Protein AF-E6QW63-F1 (afdb_monomer)

Secondary structure (DSSP, 8-state):
-----HHHHHHHHHHHHHHHHHHH-GGGGGS-HHHHHHHHHHHHHTT--HHHHHHHHHHHH------------

Mean predicted aligned error: 9.44 Å

pLDDT: mean 76.06, std 14.44, range [39.81, 88.31]

Nearest PDB structures (foldseek):
  5lcy-assembly1_C  TM=3.306E-01  e=5.603E+00  Salmonella enterica subsp. enterica serovar Typhimurium
  5n5f-assembly1_G  TM=3.479E-01  e=7.084E+00  Haliangium ochraceum

Structure (mmCIF, N/CA/C/O backbone):
data_AF-E6QW63-F1
#
_entry.id   AF-E6QW63-F1
#
loop_
_atom_site.group_PDB
_atom_site.id
_atom_site.type_symbol
_atom_site.label_atom_id
_atom_site.label_alt_id
_atom_site.label_comp_id
_atom_site.label_asym_id
_atom_site.label_entity_id
_atom_site.label_seq_id
_atom_site.pdbx_PDB_ins_code
_atom_site.Cartn_x
_atom_site.Cartn_y
_atom_site.Cartn_z
_atom_site.occupancy
_atom_site.B_iso_or_equiv
_atom_site.auth_seq_id
_atom_site.auth_comp_id
_atom_site.auth_asym_id
_atom_site.auth_atom_id
_atom_site.pdbx_PDB_model_num
ATOM 1 N N . MET A 1 1 ? -16.394 -1.903 24.318 1.00 47.81 1 MET A N 1
ATOM 2 C CA . MET A 1 1 ? -15.971 -2.113 22.912 1.00 47.81 1 MET A CA 1
ATOM 3 C C . MET A 1 1 ? -14.741 -1.256 22.626 1.00 47.81 1 MET A C 1
ATOM 5 O O . MET A 1 1 ? -14.849 -0.037 22.680 1.00 47.81 1 MET A O 1
ATOM 9 N N . ARG A 1 2 ? -13.558 -1.849 22.399 1.00 54.03 2 ARG A N 1
ATOM 10 C CA . ARG A 1 2 ? -12.350 -1.075 22.049 1.00 54.03 2 ARG A CA 1
ATOM 11 C C . ARG A 1 2 ? -12.533 -0.497 20.642 1.00 54.03 2 ARG A C 1
ATOM 13 O O . ARG A 1 2 ? -12.622 -1.252 19.679 1.00 54.03 2 ARG A O 1
ATOM 20 N N . LYS A 1 3 ? -12.628 0.832 20.520 1.00 62.91 3 LYS A N 1
ATOM 21 C CA . LYS A 1 3 ? -12.635 1.508 19.216 1.00 62.91 3 LYS A CA 1
ATOM 22 C C . LYS A 1 3 ? -11.266 1.282 18.580 1.00 62.91 3 LYS A C 1
ATOM 24 O O . LYS A 1 3 ? -10.272 1.816 19.058 1.00 62.91 3 LYS A O 1
ATOM 29 N N . ILE A 1 4 ? -11.218 0.473 17.524 1.00 68.12 4 ILE A N 1
ATOM 30 C CA . ILE A 1 4 ? -10.001 0.276 16.734 1.00 68.12 4 ILE A CA 1
ATOM 31 C C . ILE A 1 4 ? -9.613 1.646 16.177 1.00 68.12 4 ILE A C 1
ATOM 33 O O . ILE A 1 4 ? -10.370 2.237 15.389 1.00 68.12 4 ILE A O 1
ATOM 37 N N . THR A 1 5 ? 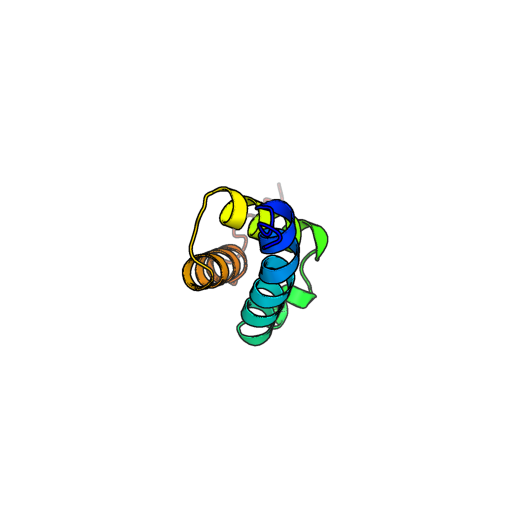-8.474 2.164 16.632 1.00 75.44 5 THR A N 1
ATOM 3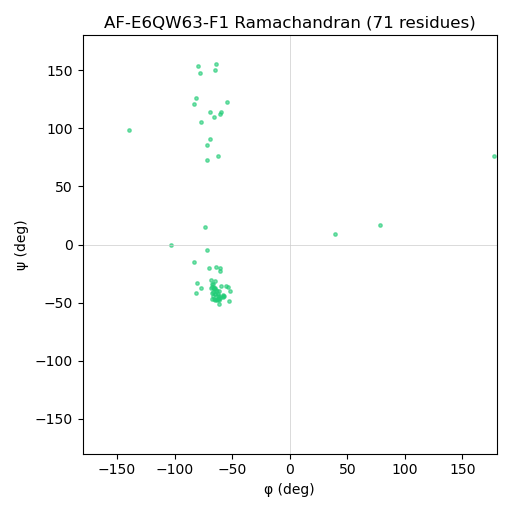8 C CA . THR A 1 5 ? -7.963 3.467 16.210 1.00 75.44 5 THR A CA 1
ATOM 39 C C . THR A 1 5 ? -7.633 3.425 14.719 1.00 75.44 5 THR A C 1
ATOM 41 O O . THR A 1 5 ? -7.385 2.364 14.142 1.00 75.44 5 THR A O 1
ATOM 44 N N . GLN A 1 6 ? -7.641 4.583 14.061 1.00 71.75 6 GLN A N 1
ATOM 45 C CA . GLN A 1 6 ? -7.301 4.671 12.639 1.00 71.75 6 GLN A CA 1
ATOM 46 C C . GLN A 1 6 ? -5.912 4.077 12.353 1.00 71.75 6 GLN A C 1
ATOM 48 O O . GLN A 1 6 ? -5.729 3.392 11.352 1.00 71.75 6 GLN A O 1
ATOM 53 N N . LEU A 1 7 ? -4.966 4.253 13.280 1.00 75.25 7 LEU A N 1
ATOM 54 C CA . LEU A 1 7 ? -3.623 3.685 13.199 1.00 75.25 7 LEU A CA 1
ATOM 55 C C . LEU A 1 7 ? -3.636 2.147 13.182 1.00 75.25 7 LEU A C 1
ATOM 57 O O . LEU A 1 7 ? -2.959 1.539 12.359 1.00 75.25 7 LEU A O 1
ATOM 61 N N . GLU A 1 8 ? -4.433 1.522 14.048 1.00 76.50 8 GLU A N 1
ATOM 62 C CA . GLU A 1 8 ? -4.577 0.062 14.120 1.00 76.50 8 GLU A CA 1
ATOM 63 C C . GLU A 1 8 ? -5.226 -0.499 12.844 1.00 76.50 8 GLU A C 1
ATOM 65 O O . GLU A 1 8 ? -4.801 -1.530 12.319 1.00 76.50 8 GLU A O 1
ATOM 70 N N . ARG A 1 9 ? -6.203 0.223 12.270 1.00 77.31 9 ARG A N 1
ATOM 71 C CA . ARG A 1 9 ? -6.798 -0.150 10.972 1.00 77.31 9 ARG A CA 1
ATOM 72 C C . ARG A 1 9 ? -5.784 -0.061 9.840 1.00 77.31 9 ARG A C 1
ATOM 74 O O . ARG A 1 9 ? -5.737 -0.964 9.012 1.00 77.31 9 ARG A O 1
ATOM 81 N N . ILE A 1 10 ? -4.970 0.994 9.812 1.00 79.81 10 ILE A N 1
ATOM 82 C CA . ILE A 1 10 ? -3.928 1.180 8.795 1.00 79.81 10 ILE A CA 1
ATOM 83 C C . ILE A 1 10 ? -2.881 0.069 8.899 1.00 79.81 10 ILE A C 1
ATOM 85 O O . ILE A 1 10 ? -2.578 -0.564 7.893 1.00 79.81 10 ILE A O 1
ATOM 89 N N . LYS A 1 11 ? -2.383 -0.227 10.106 1.00 78.19 11 LYS A N 1
ATOM 90 C CA . LYS A 1 11 ? -1.410 -1.308 10.338 1.00 78.19 11 LYS A CA 1
ATOM 91 C C . LYS A 1 11 ? -1.937 -2.679 9.914 1.00 78.19 11 LYS A C 1
ATOM 93 O O . LYS A 1 11 ? -1.167 -3.488 9.414 1.00 78.19 11 LYS A O 1
ATOM 98 N N . SER A 1 12 ? -3.234 -2.935 10.086 1.00 82.69 12 SER A N 1
ATOM 99 C CA . SER A 1 12 ? -3.862 -4.192 9.662 1.00 82.69 12 SER A CA 1
ATOM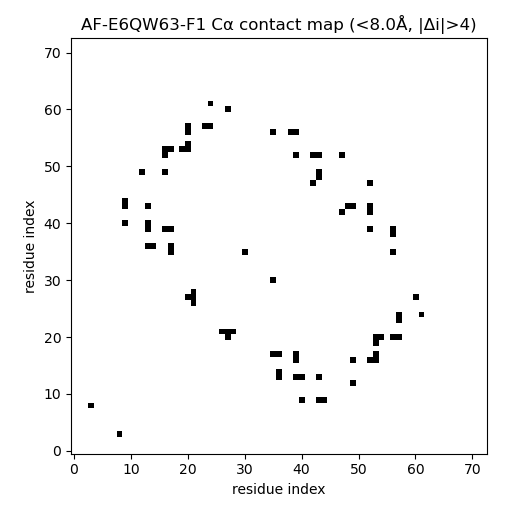 100 C C . SER A 1 12 ? -4.112 -4.256 8.146 1.00 82.69 12 SER A C 1
ATOM 102 O O . SER A 1 12 ? -3.933 -5.308 7.529 1.00 82.69 12 SER A O 1
ATOM 104 N N . LYS A 1 13 ? -4.500 -3.134 7.525 1.00 84.56 13 LYS A N 1
ATOM 105 C CA . LYS A 1 13 ? -4.852 -3.059 6.096 1.00 84.56 13 LYS A CA 1
ATOM 106 C C . LYS A 1 13 ? -3.644 -2.942 5.172 1.00 84.56 13 LYS A C 1
ATOM 108 O O . LYS A 1 13 ? -3.615 -3.615 4.148 1.00 84.56 13 LYS A O 1
ATOM 113 N N . ALA A 1 14 ? -2.644 -2.142 5.535 1.00 84.00 14 ALA A N 1
ATOM 114 C CA . ALA A 1 14 ? -1.463 -1.895 4.711 1.00 84.00 14 ALA A CA 1
ATOM 115 C C . ALA A 1 14 ? -0.744 -3.177 4.239 1.00 84.00 14 ALA A C 1
ATOM 117 O O . ALA A 1 14 ? -0.537 -3.309 3.034 1.00 84.00 14 ALA A O 1
ATOM 118 N N . PRO A 1 15 ? -0.434 -4.170 5.102 1.00 85.44 15 PRO A N 1
ATOM 119 C CA . PRO A 1 15 ? 0.217 -5.398 4.648 1.00 85.44 15 PRO A CA 1
ATOM 120 C C . PRO A 1 15 ? -0.699 -6.269 3.776 1.00 85.44 15 PRO A C 1
ATOM 122 O O . PRO A 1 15 ? -0.214 -6.932 2.864 1.00 85.44 15 PRO A O 1
ATOM 125 N N . ARG A 1 16 ? -2.024 -6.249 3.996 1.00 87.69 16 ARG A N 1
ATOM 126 C CA . ARG A 1 16 ? -2.987 -6.969 3.141 1.00 87.69 16 ARG A CA 1
ATOM 127 C C . ARG A 1 16 ? -3.053 -6.366 1.739 1.00 87.69 16 ARG A C 1
ATOM 129 O O . ARG A 1 16 ? -3.075 -7.106 0.758 1.00 87.69 16 ARG A O 1
ATOM 136 N N . ILE A 1 17 ? -3.055 -5.039 1.651 1.00 87.56 17 ILE A N 1
ATOM 137 C CA . ILE A 1 17 ? -3.020 -4.301 0.383 1.00 87.56 17 ILE A CA 1
ATOM 138 C C . ILE A 1 17 ? -1.697 -4.557 -0.335 1.00 87.56 17 ILE A C 1
ATOM 140 O O . ILE A 1 17 ? -1.715 -4.931 -1.503 1.00 87.56 17 ILE A O 1
ATOM 144 N N . ALA A 1 18 ? -0.568 -4.455 0.373 1.00 85.38 18 ALA A N 1
ATOM 145 C CA . ALA A 1 18 ? 0.755 -4.731 -0.184 1.00 85.38 18 ALA A CA 1
ATOM 146 C C . ALA A 1 18 ? 0.850 -6.157 -0.74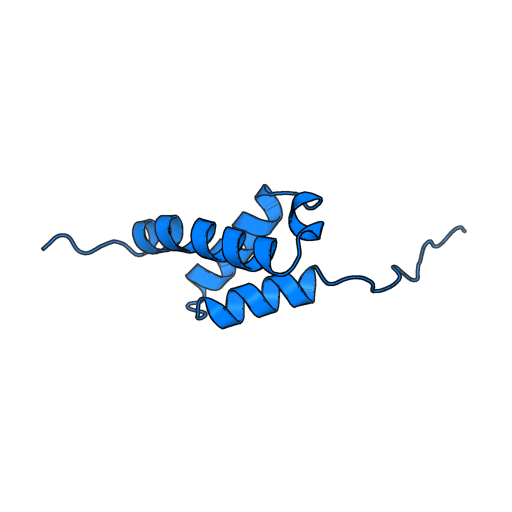4 1.00 85.38 18 ALA A C 1
ATOM 148 O O . ALA A 1 18 ? 1.304 -6.350 -1.867 1.00 85.38 18 ALA A O 1
ATOM 149 N N . LEU A 1 19 ? 0.353 -7.153 -0.001 1.00 86.12 19 LEU A N 1
ATOM 150 C CA . LEU A 1 19 ? 0.310 -8.541 -0.460 1.00 86.12 19 LEU A CA 1
ATOM 151 C C . LEU A 1 19 ? -0.588 -8.713 -1.692 1.00 86.12 19 LEU A C 1
ATOM 153 O O . LEU A 1 19 ? -0.247 -9.465 -2.598 1.00 86.12 19 LEU A O 1
ATOM 157 N N . THR A 1 20 ? -1.730 -8.026 -1.736 1.00 87.50 20 THR A N 1
ATOM 158 C CA . THR A 1 20 ? -2.656 -8.095 -2.878 1.00 87.50 20 THR A CA 1
ATOM 159 C C . THR A 1 20 ? -2.033 -7.474 -4.126 1.00 87.50 20 THR A C 1
ATOM 161 O O . THR A 1 20 ? -2.069 -8.088 -5.190 1.00 87.50 20 THR A O 1
ATOM 164 N N . ALA A 1 21 ? -1.393 -6.310 -3.986 1.00 85.44 21 ALA A N 1
ATOM 165 C CA . ALA A 1 21 ? -0.642 -5.675 -5.061 1.00 85.44 21 ALA A CA 1
ATOM 166 C C . ALA A 1 21 ? 0.506 -6.577 -5.536 1.00 85.44 21 ALA A C 1
ATOM 168 O O . ALA A 1 21 ? 0.628 -6.826 -6.730 1.00 85.44 21 ALA A O 1
ATOM 169 N N . PHE A 1 22 ? 1.286 -7.155 -4.618 1.00 84.38 22 PHE A N 1
ATOM 170 C CA . PHE A 1 22 ? 2.383 -8.066 -4.954 1.00 84.38 22 PHE A CA 1
ATOM 171 C C . PHE A 1 22 ? 1.913 -9.327 -5.694 1.00 84.38 22 PHE A C 1
ATOM 173 O O . PHE A 1 22 ? 2.545 -9.761 -6.651 1.00 84.38 22 PHE A O 1
ATOM 180 N N . ARG A 1 23 ? 0.773 -9.907 -5.296 1.00 84.25 23 ARG A N 1
ATOM 181 C CA . ARG A 1 23 ? 0.174 -11.048 -6.009 1.00 84.25 23 ARG A CA 1
ATOM 182 C C . ARG A 1 23 ? -0.274 -10.686 -7.424 1.00 84.25 23 ARG A C 1
ATOM 184 O O . ARG A 1 23 ? -0.253 -11.554 -8.287 1.00 84.25 23 ARG A O 1
ATOM 191 N N . ALA A 1 24 ? -0.691 -9.441 -7.647 1.00 85.06 24 ALA A N 1
ATOM 192 C CA . ALA A 1 24 ? -1.076 -8.946 -8.965 1.00 85.06 24 ALA A CA 1
ATOM 193 C C . ALA A 1 24 ? 0.139 -8.563 -9.828 1.00 85.06 24 ALA A C 1
ATOM 195 O O . ALA A 1 24 ? 0.106 -8.756 -11.040 1.00 85.06 24 ALA A O 1
ATOM 196 N N . ASN A 1 25 ? 1.216 -8.059 -9.219 1.00 81.56 25 ASN A N 1
ATOM 197 C CA . ASN A 1 25 ? 2.473 -7.759 -9.894 1.00 81.56 25 ASN A CA 1
ATOM 198 C C . ASN A 1 25 ? 3.683 -8.162 -9.024 1.00 81.56 25 ASN A C 1
ATOM 200 O O . ASN A 1 25 ? 4.105 -7.389 -8.156 1.00 81.56 25 ASN A O 1
ATOM 204 N N . PRO A 1 26 ? 4.288 -9.337 -9.279 1.00 80.50 26 PRO A N 1
ATOM 205 C CA . PRO A 1 26 ? 5.461 -9.810 -8.544 1.00 80.50 26 PRO A CA 1
ATOM 206 C C . PRO A 1 26 ? 6.685 -8.888 -8.663 1.00 80.50 26 PRO A C 1
ATOM 208 O O . PRO A 1 26 ? 7.559 -8.923 -7.798 1.00 80.50 26 PRO A O 1
ATOM 211 N N . LEU A 1 27 ? 6.747 -8.026 -9.689 1.00 81.31 27 LEU A N 1
ATOM 212 C CA . LEU A 1 27 ? 7.836 -7.054 -9.872 1.00 81.31 27 LEU A CA 1
ATOM 213 C C . LEU A 1 27 ? 7.895 -6.020 -8.740 1.00 81.31 27 LEU A C 1
ATOM 215 O O . LEU A 1 27 ? 8.947 -5.437 -8.486 1.00 81.31 27 LEU A O 1
ATOM 219 N N . LEU A 1 28 ? 6.800 -5.844 -7.993 1.00 77.75 28 LEU A N 1
ATOM 220 C CA . LEU A 1 28 ? 6.777 -5.012 -6.791 1.00 77.75 28 LEU A CA 1
ATOM 221 C C . LEU A 1 28 ? 7.745 -5.504 -5.706 1.00 77.75 28 LEU A C 1
ATOM 223 O O . LEU A 1 28 ? 8.166 -4.708 -4.873 1.00 77.75 28 LEU A O 1
ATOM 227 N N . GLY A 1 29 ? 8.137 -6.783 -5.715 1.00 74.19 29 GLY A N 1
ATOM 228 C CA . GLY A 1 29 ? 9.157 -7.309 -4.797 1.00 74.19 29 GLY A CA 1
ATOM 229 C C . GLY A 1 29 ? 10.563 -6.807 -5.090 1.00 74.19 29 GLY A C 1
ATOM 230 O O . GLY A 1 29 ? 11.413 -6.839 -4.206 1.00 74.19 29 GLY A O 1
ATOM 231 N N . SER A 1 30 ? 10.805 -6.322 -6.309 1.00 76.88 30 SER A N 1
ATOM 232 C CA . SER A 1 30 ? 12.054 -5.661 -6.687 1.00 76.88 30 SER A CA 1
ATOM 233 C C . SER A 1 30 ? 12.069 -4.180 -6.291 1.00 76.88 30 SER A C 1
ATOM 235 O O . SER A 1 30 ? 13.131 -3.562 -6.266 1.00 76.88 30 SER A O 1
ATOM 237 N N . CYS A 1 31 ? 10.912 -3.594 -5.963 1.00 73.50 31 CYS A N 1
ATOM 238 C CA . CYS A 1 31 ? 10.825 -2.226 -5.463 1.00 73.50 31 CYS A CA 1
ATOM 239 C C . CYS A 1 31 ? 11.182 -2.149 -3.973 1.00 73.50 31 CYS A C 1
ATOM 241 O O . CYS A 1 31 ? 10.998 -3.094 -3.205 1.00 73.50 31 CYS A O 1
ATOM 243 N N . GLN A 1 32 ? 11.657 -0.981 -3.527 1.00 78.69 32 GLN A N 1
ATOM 244 C CA . GLN A 1 32 ? 11.909 -0.755 -2.105 1.00 78.69 32 GLN A CA 1
ATOM 245 C C . GLN A 1 32 ? 10.611 -0.907 -1.301 1.00 78.69 32 GLN A C 1
ATOM 247 O O . GLN A 1 32 ? 9.723 -0.054 -1.363 1.00 78.69 32 GLN A O 1
ATOM 252 N N . ALA A 1 33 ? 10.544 -1.953 -0.473 1.00 78.75 33 ALA A N 1
ATOM 253 C CA . ALA A 1 33 ? 9.384 -2.258 0.363 1.00 78.75 33 ALA A CA 1
ATOM 254 C C . ALA A 1 33 ? 8.947 -1.067 1.234 1.00 78.75 33 ALA A C 1
ATOM 256 O O . ALA A 1 33 ? 7.756 -0.829 1.409 1.00 78.75 33 ALA A O 1
ATOM 257 N N . LYS A 1 34 ? 9.904 -0.274 1.738 1.00 80.12 34 LYS A N 1
ATOM 258 C CA . LYS A 1 34 ? 9.620 0.930 2.531 1.00 80.12 34 LYS A CA 1
ATOM 259 C C . LYS A 1 34 ? 8.851 1.986 1.731 1.00 80.12 34 LYS A C 1
ATOM 261 O O . LYS A 1 34 ? 7.918 2.568 2.273 1.00 80.12 34 LYS A O 1
ATOM 266 N N . ALA A 1 35 ? 9.221 2.222 0.473 1.00 80.31 35 ALA A N 1
ATOM 267 C CA . ALA A 1 35 ? 8.559 3.209 -0.379 1.00 80.31 35 ALA A CA 1
ATOM 268 C C . ALA A 1 35 ? 7.110 2.793 -0.676 1.00 80.31 35 ALA A C 1
ATOM 270 O O . ALA A 1 35 ? 6.190 3.572 -0.434 1.00 80.31 35 ALA A O 1
ATOM 271 N N . LEU A 1 36 ? 6.907 1.525 -1.054 1.00 82.19 36 LEU A N 1
ATOM 272 C CA . LEU A 1 36 ? 5.579 0.938 -1.267 1.00 82.19 36 LEU A CA 1
ATOM 273 C C . LEU A 1 36 ? 4.696 1.035 -0.020 1.00 82.19 36 LEU A C 1
ATOM 275 O O . LEU A 1 36 ? 3.524 1.399 -0.091 1.00 82.19 36 LEU A O 1
ATOM 279 N N . PHE A 1 37 ? 5.257 0.735 1.152 1.00 84.44 37 PHE A N 1
ATOM 280 C CA . PHE A 1 37 ? 4.492 0.783 2.393 1.00 84.44 37 PHE A CA 1
ATOM 281 C C . PHE A 1 37 ? 4.099 2.215 2.775 1.00 84.44 37 PHE A C 1
ATOM 283 O O . PHE A 1 37 ? 2.995 2.436 3.270 1.00 84.44 37 PHE A O 1
ATOM 290 N N . VAL A 1 38 ? 4.978 3.193 2.537 1.00 87.44 38 VAL A N 1
ATOM 291 C CA . VAL A 1 38 ? 4.679 4.614 2.766 1.00 87.44 38 VAL A CA 1
ATOM 292 C C . VAL A 1 38 ? 3.565 5.094 1.834 1.00 87.44 38 VAL A C 1
ATOM 294 O O . VAL A 1 38 ? 2.649 5.763 2.310 1.00 87.44 38 VAL A O 1
ATOM 297 N N . GLU A 1 39 ? 3.594 4.705 0.558 1.00 86.69 39 GLU A N 1
ATOM 298 C CA . GLU A 1 39 ? 2.553 5.034 -0.424 1.00 86.69 39 GLU A CA 1
ATOM 299 C C . GLU A 1 39 ? 1.186 4.459 -0.015 1.00 86.69 39 GLU A C 1
ATOM 301 O O . GLU A 1 39 ? 0.206 5.194 0.129 1.00 86.69 39 GLU A O 1
ATOM 306 N N . ILE A 1 40 ? 1.131 3.163 0.308 1.00 87.12 40 ILE A N 1
ATOM 307 C CA . ILE A 1 40 ? -0.097 2.497 0.770 1.00 87.12 40 ILE A CA 1
ATOM 308 C C . ILE A 1 40 ? -0.650 3.170 2.034 1.00 87.12 40 ILE A C 1
ATOM 310 O O . ILE A 1 40 ? -1.855 3.403 2.153 1.00 87.12 40 ILE A O 1
ATOM 314 N N . VAL A 1 41 ? 0.219 3.509 2.991 1.00 87.75 41 VAL A N 1
ATOM 315 C CA . VAL A 1 41 ? -0.183 4.200 4.223 1.00 87.75 41 VAL A CA 1
ATOM 316 C C . VAL A 1 41 ? -0.702 5.609 3.933 1.00 87.75 41 VAL A C 1
ATOM 318 O O . VAL A 1 41 ? -1.668 6.030 4.572 1.00 87.75 41 VAL A O 1
ATOM 321 N N . ALA A 1 42 ? -0.105 6.335 2.987 1.00 88.25 42 ALA A N 1
ATOM 322 C CA . ALA A 1 42 ? -0.575 7.656 2.582 1.00 88.25 42 ALA A CA 1
ATOM 323 C C . ALA A 1 42 ? -1.990 7.582 1.987 1.00 88.25 42 ALA A C 1
ATOM 325 O O . ALA A 1 42 ? -2.875 8.315 2.434 1.00 88.25 42 ALA A O 1
ATOM 326 N N . HIS A 1 43 ? -2.247 6.631 1.085 1.00 87.94 43 HIS A N 1
ATOM 327 C CA . HIS A 1 43 ? -3.582 6.440 0.514 1.00 87.94 43 HIS A CA 1
ATOM 328 C C . HIS A 1 43 ? -4.619 5.979 1.548 1.00 87.94 43 HIS A C 1
ATOM 330 O O . HIS A 1 43 ? -5.760 6.448 1.541 1.00 87.94 43 HIS A O 1
ATOM 336 N N . LEU A 1 44 ? -4.225 5.123 2.497 1.00 86.56 44 LEU A N 1
ATOM 337 C CA . LEU A 1 44 ? -5.094 4.726 3.609 1.00 86.56 44 LEU A CA 1
ATOM 338 C C . LEU A 1 44 ? -5.432 5.904 4.534 1.00 86.56 44 LEU A C 1
ATOM 340 O O . LEU A 1 44 ? -6.557 5.995 5.026 1.00 86.56 44 LEU A O 1
ATOM 344 N N . LYS A 1 45 ? -4.481 6.816 4.779 1.00 85.25 45 LYS A N 1
ATOM 345 C CA . LYS A 1 45 ? -4.731 8.052 5.540 1.00 85.25 45 LYS A CA 1
ATOM 346 C C . LYS A 1 45 ? -5.652 9.012 4.790 1.00 85.25 45 LYS A C 1
ATOM 348 O O . LYS A 1 45 ? -6.452 9.678 5.438 1.00 85.25 45 LYS A O 1
ATOM 353 N N . ALA A 1 46 ? -5.568 9.044 3.461 1.00 85.69 46 ALA A N 1
ATOM 354 C CA . ALA A 1 46 ? -6.463 9.813 2.599 1.00 85.69 46 ALA A CA 1
ATOM 355 C C . ALA A 1 46 ? -7.886 9.221 2.508 1.00 85.69 46 ALA A C 1
ATOM 357 O O . ALA A 1 46 ? -8.761 9.824 1.895 1.00 85.69 46 ALA A O 1
ATOM 358 N N . GLY A 1 47 ? -8.136 8.053 3.115 1.00 84.50 47 GLY A N 1
ATOM 359 C CA . GLY A 1 47 ? -9.454 7.418 3.121 1.00 84.50 47 GLY A CA 1
ATOM 360 C C . GLY A 1 47 ? -9.807 6.687 1.823 1.00 84.50 47 GLY A C 1
ATOM 361 O O . GLY A 1 47 ? -10.979 6.375 1.613 1.00 84.50 47 GLY A O 1
ATOM 362 N N . MET A 1 48 ? -8.824 6.391 0.962 1.00 87.56 48 MET A N 1
ATOM 363 C CA . MET A 1 48 ? -9.057 5.580 -0.238 1.00 87.56 48 MET A CA 1
ATOM 364 C C . MET A 1 48 ? -9.453 4.145 0.128 1.00 87.56 48 MET A C 1
ATOM 366 O O . MET A 1 48 ? -9.057 3.601 1.164 1.00 87.56 48 MET A O 1
ATOM 370 N N . LYS A 1 49 ? -10.253 3.520 -0.741 1.00 88.31 49 LYS A N 1
ATOM 371 C CA . LYS A 1 49 ? -10.666 2.124 -0.580 1.00 88.31 49 LYS A CA 1
ATOM 372 C C . LYS A 1 49 ? -9.539 1.195 -1.001 1.00 88.31 49 LYS A C 1
ATOM 374 O O . LYS A 1 49 ? -8.819 1.473 -1.949 1.00 88.31 49 LYS A O 1
ATOM 379 N N . ASP A 1 50 ? -9.457 0.046 -0.342 1.00 86.44 50 ASP A N 1
ATOM 380 C CA . ASP A 1 50 ? -8.366 -0.916 -0.516 1.00 86.44 50 ASP A CA 1
ATOM 381 C C . ASP A 1 50 ? -8.124 -1.293 -2.001 1.00 86.44 50 ASP A C 1
ATOM 383 O O . ASP A 1 50 ? -6.976 -1.358 -2.431 1.00 86.44 50 ASP A O 1
ATOM 387 N N . ALA A 1 51 ? -9.186 -1.465 -2.802 1.00 85.62 51 ALA A N 1
ATOM 388 C CA . ALA A 1 51 ? -9.088 -1.785 -4.233 1.00 85.62 51 ALA A CA 1
ATOM 389 C C . ALA A 1 51 ? -8.489 -0.645 -5.078 1.00 85.62 51 ALA A C 1
ATOM 391 O O . ALA A 1 51 ? -7.650 -0.900 -5.941 1.00 85.62 51 ALA A O 1
ATOM 392 N N . ASP A 1 52 ? -8.873 0.604 -4.803 1.00 87.81 52 ASP A N 1
ATOM 393 C CA . ASP A 1 52 ? -8.317 1.782 -5.475 1.00 87.81 52 ASP A CA 1
ATOM 394 C C . AS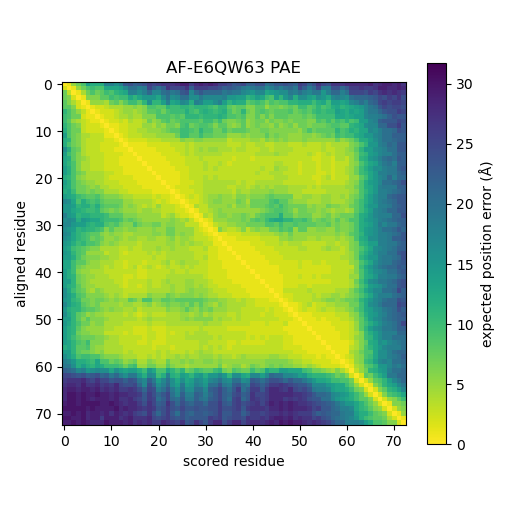P A 1 52 ? -6.837 1.976 -5.122 1.00 87.81 52 ASP A C 1
ATOM 396 O O . ASP A 1 52 ? -6.048 2.374 -5.973 1.00 87.81 52 ASP A O 1
ATOM 400 N N . ILE A 1 53 ? -6.437 1.633 -3.891 1.00 88.12 53 ILE A N 1
ATOM 401 C CA . ILE A 1 53 ? -5.032 1.688 -3.459 1.00 88.12 53 ILE A CA 1
ATOM 402 C C . ILE A 1 53 ? -4.201 0.646 -4.204 1.00 88.12 53 ILE A C 1
ATOM 404 O O . ILE A 1 53 ? -3.139 0.974 -4.718 1.00 88.12 53 ILE A O 1
ATOM 408 N N . VAL A 1 54 ? -4.683 -0.600 -4.296 1.00 86.81 54 VAL A N 1
ATOM 409 C CA . VAL A 1 54 ? -3.999 -1.642 -5.080 1.00 86.81 54 VAL A CA 1
ATOM 410 C C . VAL A 1 54 ? -3.845 -1.195 -6.531 1.00 86.81 54 VAL A C 1
ATOM 412 O O . VAL A 1 54 ? -2.760 -1.329 -7.087 1.00 86.81 54 VAL A O 1
ATOM 415 N N . LYS A 1 55 ? -4.898 -0.627 -7.128 1.00 87.19 55 LYS A N 1
ATOM 416 C CA . LYS A 1 55 ? -4.850 -0.121 -8.500 1.00 87.19 55 LYS A CA 1
ATOM 417 C C . LYS A 1 55 ? -3.822 1.005 -8.653 1.00 87.19 55 LYS A C 1
ATOM 419 O O . LYS A 1 55 ? -2.991 0.916 -9.544 1.00 87.19 55 LYS A O 1
ATOM 424 N N . ALA A 1 56 ? -3.816 1.993 -7.757 1.00 86.00 56 ALA A N 1
ATOM 425 C CA . ALA A 1 56 ? -2.863 3.103 -7.789 1.00 86.00 56 ALA A CA 1
ATOM 426 C C . ALA A 1 56 ? -1.406 2.631 -7.652 1.00 86.00 56 ALA A C 1
ATOM 428 O O . ALA A 1 56 ? -0.558 3.031 -8.446 1.00 86.00 56 ALA A O 1
ATOM 429 N N . VAL A 1 57 ? -1.134 1.727 -6.703 1.00 85.69 57 VAL A N 1
ATOM 430 C CA . VAL A 1 57 ? 0.197 1.126 -6.504 1.00 85.69 57 VAL A CA 1
ATOM 431 C C . VAL A 1 57 ? 0.623 0.355 -7.751 1.00 85.69 57 VAL A C 1
ATOM 433 O O . VAL A 1 57 ? 1.758 0.477 -8.206 1.00 85.69 57 VAL A O 1
ATOM 436 N N . LEU A 1 58 ? -0.290 -0.427 -8.335 1.00 84.81 58 LEU A N 1
ATOM 437 C CA . LEU A 1 58 ? -0.022 -1.145 -9.574 1.00 84.81 58 LEU A CA 1
ATOM 438 C C . LEU A 1 58 ? 0.227 -0.183 -10.730 1.00 84.81 58 LEU A C 1
ATOM 440 O O . LEU A 1 58 ? 1.205 -0.379 -11.420 1.00 84.81 58 LEU A O 1
ATOM 444 N N . GLU A 1 59 ? -0.577 0.857 -10.940 1.00 84.31 59 GLU A N 1
ATOM 445 C CA . GLU A 1 59 ? -0.394 1.818 -12.038 1.00 84.31 59 GLU A CA 1
ATOM 446 C C . GLU A 1 59 ? 0.912 2.616 -11.910 1.00 84.31 59 GLU A C 1
ATOM 448 O O . GLU A 1 59 ? 1.604 2.821 -12.909 1.00 84.31 59 GLU A O 1
ATOM 453 N N . ASN A 1 60 ? 1.290 3.019 -10.692 1.00 81.81 60 ASN A N 1
ATOM 454 C CA . ASN A 1 60 ? 2.524 3.765 -10.443 1.00 81.81 60 ASN A CA 1
ATOM 455 C C . ASN A 1 60 ? 3.776 2.904 -10.706 1.00 81.81 60 ASN A C 1
ATOM 457 O O . ASN A 1 60 ? 4.774 3.370 -11.258 1.00 81.81 60 ASN A O 1
ATOM 461 N N . HIS A 1 61 ? 3.691 1.614 -10.375 1.00 75.94 61 HIS A N 1
ATOM 462 C CA . HIS A 1 61 ? 4.786 0.653 -10.504 1.00 75.94 61 HIS A CA 1
ATOM 463 C C . HIS A 1 61 ? 4.669 -0.304 -11.709 1.00 75.94 61 HIS A C 1
ATOM 465 O O . HIS A 1 61 ? 5.561 -1.122 -11.923 1.00 75.94 61 HIS A O 1
ATOM 471 N N . ALA A 1 62 ? 3.618 -0.217 -12.529 1.00 67.19 62 ALA A N 1
ATOM 472 C CA . ALA A 1 62 ? 3.416 -1.022 -13.747 1.00 67.19 62 ALA A CA 1
ATOM 473 C C . ALA A 1 62 ? 4.325 -0.580 -14.904 1.00 67.19 62 ALA A C 1
ATOM 475 O O . ALA A 1 62 ? 4.111 -0.938 -16.062 1.00 67.19 62 ALA A O 1
ATOM 476 N N . THR A 1 63 ? 5.353 0.209 -14.616 1.00 54.72 63 THR A N 1
ATOM 477 C CA . THR A 1 63 ? 6.297 0.694 -15.605 1.00 54.72 63 THR A CA 1
ATOM 478 C C . THR A 1 63 ? 7.373 -0.372 -15.873 1.00 54.72 63 THR A C 1
ATOM 480 O O . THR A 1 63 ? 8.080 -0.747 -14.952 1.00 54.72 63 THR A O 1
ATOM 483 N N . ASN A 1 64 ? 7.639 -0.928 -17.063 1.00 47.69 64 ASN A N 1
ATOM 484 C CA . ASN A 1 64 ? 7.116 -0.900 -18.442 1.00 47.69 64 ASN A CA 1
ATOM 485 C C . ASN A 1 64 ? 6.630 0.400 -19.101 1.00 47.69 64 ASN A C 1
ATOM 487 O O . ASN A 1 64 ? 6.204 0.366 -20.254 1.00 47.69 64 ASN A O 1
ATOM 491 N N . LYS A 1 65 ? 6.841 1.567 -18.487 1.00 42.41 65 LYS A N 1
ATOM 492 C CA . LYS A 1 65 ? 7.163 2.741 -19.293 1.00 42.41 65 LYS A CA 1
ATOM 493 C C . LYS A 1 65 ? 8.650 2.600 -19.574 1.00 42.41 65 LYS A C 1
ATOM 495 O O . LYS A 1 65 ? 9.397 2.456 -18.604 1.00 42.41 65 LYS A O 1
ATOM 500 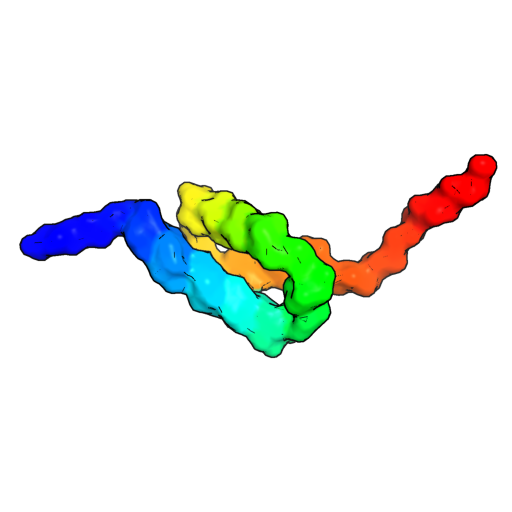N N . PRO A 1 66 ? 9.107 2.632 -20.836 1.00 42.69 66 PRO A N 1
ATOM 501 C CA . PRO A 1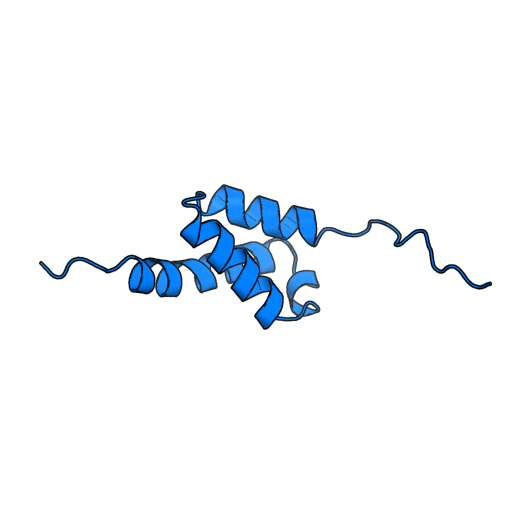 66 ? 10.504 2.925 -21.062 1.00 42.69 66 PRO A CA 1
ATOM 502 C C . PRO A 1 66 ? 10.752 4.244 -20.341 1.00 42.69 66 PRO A C 1
ATOM 504 O O . PRO A 1 66 ? 10.055 5.235 -20.578 1.00 42.69 66 PRO A O 1
ATOM 507 N N . THR A 1 67 ? 11.696 4.238 -19.411 1.00 49.34 67 THR A N 1
ATOM 508 C CA . THR A 1 67 ? 12.338 5.447 -18.922 1.00 49.34 67 THR A CA 1
ATOM 509 C C . THR A 1 67 ? 13.047 6.053 -20.131 1.00 49.34 67 THR A C 1
ATOM 511 O O . THR A 1 67 ? 14.245 5.882 -20.333 1.00 49.34 67 THR A O 1
ATOM 514 N N . GLY A 1 68 ? 12.275 6.675 -21.019 1.00 48.50 68 GLY A N 1
ATOM 515 C CA . GLY A 1 68 ? 12.748 7.460 -22.139 1.00 48.50 68 GLY A CA 1
ATOM 516 C C . GLY A 1 68 ? 13.316 8.749 -21.583 1.00 48.50 68 GLY A C 1
ATOM 517 O O . GLY A 1 68 ? 12.655 9.772 -21.634 1.00 48.50 68 GLY A O 1
ATOM 518 N N . GLN A 1 69 ? 14.485 8.647 -20.956 1.00 48.00 69 GLN A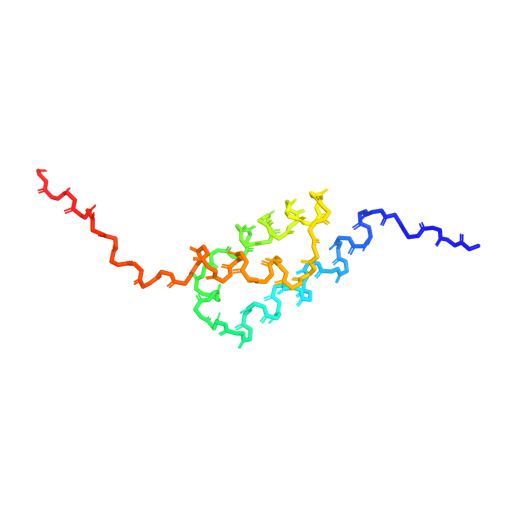 N 1
ATOM 519 C CA . GLN A 1 69 ? 15.569 9.623 -20.977 1.00 48.00 69 GLN A CA 1
ATOM 520 C C . GLN A 1 69 ? 16.689 9.111 -20.069 1.00 48.00 69 GLN A C 1
ATOM 522 O O . GLN A 1 69 ? 16.918 9.592 -18.964 1.00 48.00 69 GLN A O 1
ATOM 527 N N . LEU A 1 70 ? 17.441 8.135 -20.576 1.00 48.22 70 LEU A N 1
ATOM 528 C CA . LEU A 1 70 ? 18.884 8.173 -20.379 1.00 48.22 70 LEU A CA 1
ATOM 529 C C . LEU A 1 70 ? 19.397 9.306 -21.275 1.00 48.22 70 LEU A C 1
ATOM 531 O O . LEU A 1 70 ? 19.743 9.083 -22.432 1.00 48.22 70 LEU A O 1
ATOM 535 N N . SER A 1 71 ? 19.369 10.541 -20.772 1.00 50.62 71 SER A N 1
ATOM 536 C CA . SER A 1 71 ? 20.158 11.614 -21.371 1.00 50.62 71 SER A CA 1
ATOM 537 C C . SER A 1 71 ? 21.630 11.307 -21.087 1.00 50.62 71 SER A C 1
ATOM 539 O O . SER A 1 71 ? 22.154 11.666 -20.039 1.00 50.62 71 SER A O 1
ATOM 541 N N . LEU A 1 72 ? 22.268 10.582 -22.007 1.00 42.09 72 LEU A N 1
ATOM 542 C CA . LEU A 1 72 ? 23.710 10.650 -22.223 1.00 42.09 72 LEU A CA 1
ATOM 543 C C . LEU A 1 72 ? 23.965 11.938 -23.011 1.00 42.09 72 LEU A C 1
ATOM 545 O O . LEU A 1 72 ? 23.635 12.003 -24.195 1.00 42.09 72 LEU A O 1
ATOM 549 N N . HIS A 1 73 ? 24.489 12.958 -22.339 1.00 39.81 73 HIS A N 1
ATOM 550 C CA . HIS A 1 73 ? 25.118 14.113 -22.972 1.00 39.81 73 HIS A CA 1
ATOM 551 C C . HIS A 1 73 ? 26.499 14.309 -22.353 1.00 39.81 73 HIS A C 1
ATOM 553 O O . HIS A 1 73 ? 26.622 14.043 -21.134 1.00 39.81 73 HIS A O 1
#

Organism: NCBI:txid410659

Sequence (73 aa):
MRKITQLERIKSKAPRIALTAFRANPLLGSCQAKALFVEIVAHLKAGMKDADIVKAVLENHATNKPTGQLSLH

Solvent-accessible surface area (backbone atoms only — not comparable to full-atom values): 4508 Å² total; per-residue (Å²): 133,85,78,80,46,72,67,57,51,45,68,62,43,42,61,55,39,51,51,53,34,32,73,76,38,64,69,55,74,78,43,64,64,66,60,56,52,51,51,48,46,50,41,50,73,72,66,54,53,68,69,60,47,30,48,50,55,42,64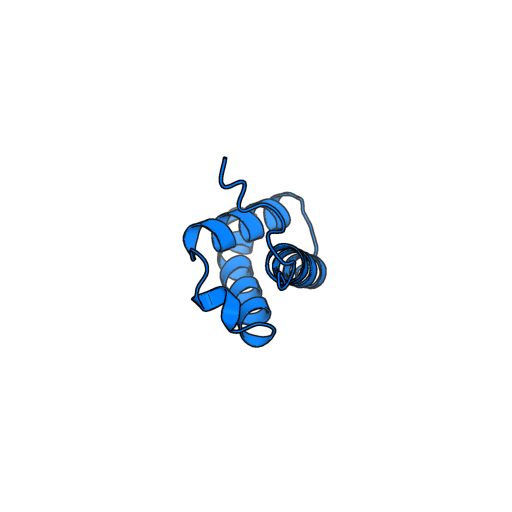,75,63,62,61,86,57,78,77,85,69,81,78,83,125

Foldseek 3Di:
DPDCDLVNVLVVLLVVLVVVLCVVPVCCVVPDPVVSSVQSSVCSVVVDDSVVSSVVSCVVPVPVPPPPDPPPD

Radius of gyration: 14.88 Å; Cα contacts (8 Å, |Δi|>4): 42; chains: 1; bounding box: 41×25×46 Å